Protein AF-A0A453ISK9-F1 (afdb_monomer_lite)

Sequence (67 aa):
MVLESSPALRTSGFAFMTWTNAFRALDALGVGDKMRSHHLQVQGVRVMSPTTGEVVRELDLRVQGKL

Secondary structure (DSSP, 8-state):
----SSSS----SPPPP--HHHHHHHHHTT-HHHHHTT-----EEEEE-TTT--EEEEEESSS----

Organism: Aegilops tauschii subsp. strangulata (NCBI:txid200361)

Structure (mmCIF, N/CA/C/O backbone):
data_AF-A0A453ISK9-F1
#
_entry.id   AF-A0A453ISK9-F1
#
loop_
_atom_site.group_PDB
_atom_site.id
_atom_site.type_symbol
_atom_site.label_atom_id
_atom_site.label_alt_id
_atom_site.label_comp_id
_atom_site.label_asym_id
_atom_site.label_entity_id
_atom_site.label_seq_id
_atom_site.pdbx_PDB_ins_code
_atom_site.Cartn_x
_atom_site.Cartn_y
_atom_site.Cartn_z
_atom_site.occupancy
_atom_site.B_iso_or_equiv
_atom_site.auth_seq_id
_atom_site.auth_comp_id
_atom_site.auth_asym_id
_atom_site.auth_atom_id
_atom_site.pdbx_PDB_model_num
ATOM 1 N N . MET A 1 1 ? -6.359 -4.873 25.100 1.00 81.75 1 MET A N 1
ATOM 2 C CA . MET A 1 1 ? -5.584 -3.630 25.320 1.00 81.75 1 MET A CA 1
ATOM 3 C C . MET A 1 1 ? -4.440 -3.600 24.326 1.00 81.75 1 MET A C 1
ATOM 5 O O . MET A 1 1 ? -3.841 -4.644 24.111 1.00 81.75 1 MET A O 1
ATOM 9 N N . VAL A 1 2 ? -4.173 -2.445 23.716 1.00 91.88 2 VAL A N 1
ATOM 10 C CA . VAL A 1 2 ? -3.022 -2.223 22.824 1.00 91.88 2 VAL A CA 1
ATOM 11 C C . VAL A 1 2 ? -2.072 -1.266 23.539 1.00 91.88 2 VAL A C 1
ATOM 13 O O . VAL A 1 2 ? -2.537 -0.264 24.078 1.00 91.88 2 VAL A O 1
ATOM 16 N N . LEU A 1 3 ? -0.777 -1.587 23.574 1.00 94.50 3 LEU A N 1
ATOM 17 C CA . LEU A 1 3 ? 0.268 -0.701 24.085 1.00 94.50 3 LEU A CA 1
ATOM 18 C C . LEU A 1 3 ? 1.067 -0.165 22.896 1.00 94.50 3 LEU A C 1
ATOM 20 O O . LEU A 1 3 ? 1.651 -0.942 22.148 1.00 94.50 3 LEU A O 1
ATOM 24 N N . GLU A 1 4 ? 1.072 1.153 22.736 1.00 95.25 4 GLU A N 1
ATOM 25 C CA . GLU A 1 4 ? 1.872 1.871 21.746 1.00 95.25 4 GLU A CA 1
ATOM 26 C C . GLU A 1 4 ? 2.934 2.687 22.487 1.00 95.25 4 GLU A C 1
ATOM 28 O O . GLU A 1 4 ? 2.650 3.301 23.514 1.00 95.25 4 GLU A O 1
ATOM 33 N N . SER A 1 5 ? 4.167 2.653 21.985 1.00 95.00 5 SER A N 1
ATOM 34 C CA . SER A 1 5 ? 5.306 3.359 22.584 1.00 95.00 5 SER A CA 1
ATOM 35 C C . SER A 1 5 ? 5.291 4.858 22.281 1.00 95.00 5 SER A C 1
ATOM 37 O O . SER A 1 5 ? 5.777 5.665 23.071 1.00 95.00 5 SER A O 1
ATOM 39 N N . SER A 1 6 ? 4.741 5.228 21.123 1.00 93.06 6 SER A N 1
ATOM 40 C CA . SER A 1 6 ? 4.639 6.609 20.682 1.00 93.06 6 SER A CA 1
ATOM 41 C C . SER A 1 6 ? 3.531 7.344 21.443 1.00 93.06 6 SER A C 1
ATOM 43 O O . SER A 1 6 ? 2.434 6.805 21.593 1.00 93.06 6 SER A O 1
ATOM 45 N N . PRO A 1 7 ? 3.745 8.610 21.846 1.00 92.94 7 PRO A N 1
ATOM 46 C CA . PRO A 1 7 ? 2.703 9.414 22.486 1.00 92.94 7 PRO A CA 1
ATOM 47 C C . PRO A 1 7 ? 1.524 9.732 21.549 1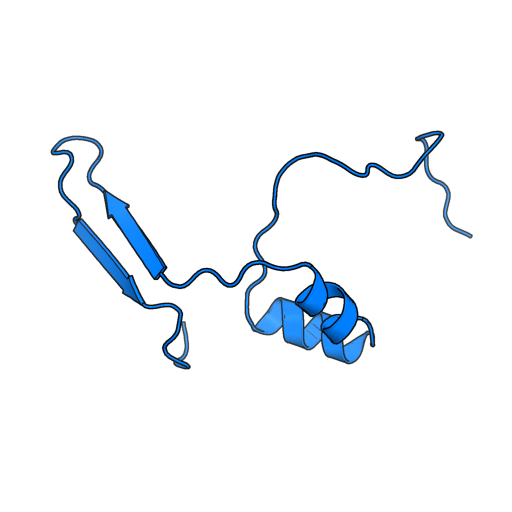.00 92.94 7 PRO A C 1
ATOM 49 O O . PRO A 1 7 ? 0.472 10.162 22.014 1.00 92.94 7 PRO A O 1
ATOM 52 N N . ALA A 1 8 ? 1.686 9.539 20.234 1.00 92.75 8 ALA A N 1
ATOM 53 C CA . ALA A 1 8 ? 0.638 9.734 19.237 1.00 92.75 8 ALA A CA 1
ATOM 54 C C . ALA A 1 8 ? 0.801 8.796 18.031 1.00 92.75 8 ALA A C 1
ATOM 56 O O . ALA A 1 8 ? 1.905 8.341 17.713 1.00 92.75 8 ALA A O 1
ATOM 57 N N . LEU A 1 9 ? -0.301 8.550 17.316 1.00 91.19 9 LEU A N 1
ATOM 58 C CA . LEU A 1 9 ? -0.270 7.837 16.040 1.00 91.19 9 LEU A CA 1
ATOM 59 C C . LEU A 1 9 ? 0.498 8.651 14.996 1.00 91.19 9 LEU A C 1
ATOM 61 O O . LEU A 1 9 ? 0.313 9.862 14.874 1.00 91.19 9 LEU A O 1
ATOM 65 N N . ARG A 1 10 ? 1.329 7.974 14.202 1.00 89.94 10 ARG A N 1
ATOM 66 C CA . ARG A 1 10 ? 1.986 8.609 13.057 1.00 89.94 10 ARG A CA 1
ATOM 67 C C . ARG A 1 10 ? 0.941 8.936 11.994 1.00 89.94 10 ARG A C 1
ATOM 69 O O . ARG A 1 10 ? 0.210 8.054 11.554 1.00 89.94 10 ARG A O 1
ATOM 76 N N . THR A 1 11 ? 0.894 10.195 11.574 1.00 87.50 11 THR A N 1
ATOM 77 C CA . THR A 1 11 ? -0.042 10.690 10.549 1.00 87.50 11 THR A CA 1
ATOM 78 C C . THR A 1 11 ? 0.629 10.972 9.203 1.00 87.50 11 THR A C 1
ATOM 80 O O . THR A 1 11 ? -0.056 11.254 8.226 1.00 87.50 11 THR A O 1
ATOM 83 N N . SER A 1 12 ? 1.959 10.878 9.131 1.00 84.31 12 SER A N 1
ATOM 84 C CA . SER A 1 12 ? 2.768 11.100 7.930 1.00 84.31 12 SER A CA 1
ATOM 85 C C . SER A 1 12 ? 3.867 10.037 7.795 1.00 84.31 12 SER A C 1
ATOM 87 O O . SER A 1 12 ? 4.145 9.285 8.733 1.00 84.31 12 SER A O 1
ATOM 89 N N . GLY A 1 13 ? 4.476 9.941 6.610 1.00 85.19 13 GLY A N 1
A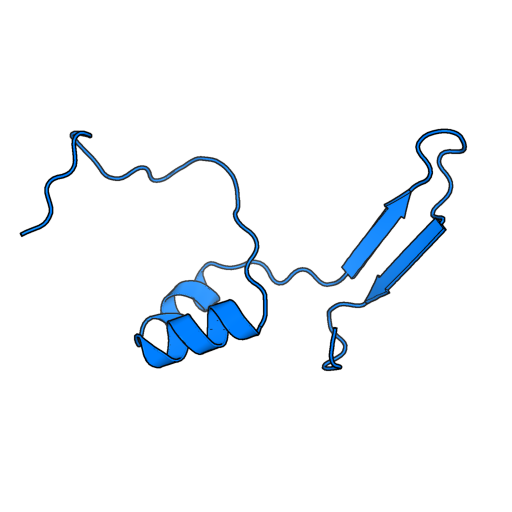TOM 90 C CA . GLY A 1 13 ? 5.494 8.939 6.297 1.00 85.19 13 GLY A CA 1
ATOM 91 C C . GLY A 1 13 ? 5.541 8.618 4.806 1.00 85.19 13 GLY A C 1
ATOM 92 O O . GLY A 1 13 ? 5.387 9.505 3.970 1.00 85.19 13 GLY A O 1
ATOM 93 N N . PHE A 1 14 ? 5.749 7.344 4.478 1.00 80.00 14 PHE A N 1
ATOM 94 C CA . PHE A 1 14 ? 5.722 6.844 3.105 1.00 80.00 14 PHE A CA 1
ATOM 95 C C . PHE A 1 14 ? 4.337 6.292 2.746 1.00 80.00 14 PHE A C 1
ATOM 97 O O . PHE A 1 14 ? 3.624 5.762 3.599 1.00 80.00 14 PHE A O 1
ATOM 104 N N . ALA A 1 15 ? 3.966 6.387 1.469 1.00 82.69 15 ALA A N 1
ATOM 105 C CA . ALA A 1 15 ? 2.798 5.685 0.955 1.00 82.69 15 ALA A CA 1
ATOM 106 C C . ALA A 1 15 ? 3.080 4.176 0.910 1.00 82.69 15 ALA A C 1
ATOM 108 O O . ALA A 1 15 ? 4.146 3.756 0.459 1.00 82.69 15 ALA A O 1
ATOM 109 N N . PHE A 1 16 ? 2.121 3.359 1.337 1.00 82.38 16 PHE A N 1
ATOM 110 C CA . PHE A 1 16 ? 2.165 1.913 1.140 1.00 82.38 16 PHE A CA 1
ATOM 111 C C . PHE A 1 16 ? 1.224 1.520 -0.002 1.00 82.38 16 PHE A C 1
ATOM 113 O O . PHE A 1 16 ? 0.173 2.129 -0.196 1.00 82.38 16 PHE A O 1
ATOM 120 N N . MET A 1 17 ? 1.611 0.508 -0.776 1.00 87.88 17 MET A N 1
ATOM 121 C CA . MET A 1 17 ? 0.817 0.005 -1.896 1.00 87.88 17 MET A CA 1
ATOM 122 C C . MET A 1 17 ? -0.018 -1.195 -1.452 1.00 87.88 17 MET A C 1
ATOM 124 O O . MET A 1 17 ? 0.488 -2.099 -0.787 1.00 87.88 17 MET A O 1
ATOM 128 N N . THR A 1 18 ? -1.287 -1.228 -1.850 1.00 88.06 18 THR A N 1
ATOM 129 C CA . THR A 1 18 ? -2.199 -2.344 -1.588 1.00 88.06 18 THR A CA 1
ATOM 130 C C . THR A 1 18 ? -2.657 -2.974 -2.895 1.00 88.06 18 THR A C 1
ATOM 132 O O . THR A 1 18 ? -3.155 -2.308 -3.799 1.00 88.06 18 THR A O 1
ATOM 135 N N . TRP A 1 19 ? -2.503 -4.293 -2.989 1.00 89.31 19 TRP A N 1
ATOM 136 C CA . TRP A 1 19 ? -3.037 -5.079 -4.100 1.00 89.31 19 TRP A CA 1
ATOM 137 C C . TRP A 1 19 ? -4.494 -5.472 -3.836 1.00 89.31 19 TRP A C 1
ATOM 139 O O . TRP A 1 19 ? -4.980 -5.397 -2.705 1.00 89.31 19 TRP A O 1
ATOM 149 N N . THR A 1 20 ? -5.186 -5.973 -4.860 1.00 88.75 20 THR A N 1
ATOM 150 C CA . THR A 1 20 ? -6.604 -6.369 -4.784 1.00 88.75 20 THR A CA 1
ATOM 151 C C . THR A 1 20 ? -6.913 -7.279 -3.594 1.00 88.75 20 THR A C 1
ATOM 153 O O . THR A 1 20 ? -7.906 -7.071 -2.903 1.00 88.75 20 THR A O 1
ATOM 156 N N . ASN A 1 21 ? -6.057 -8.263 -3.307 1.00 91.44 21 ASN A N 1
ATOM 157 C CA . ASN A 1 21 ? -6.285 -9.190 -2.195 1.00 91.44 21 ASN A CA 1
ATOM 158 C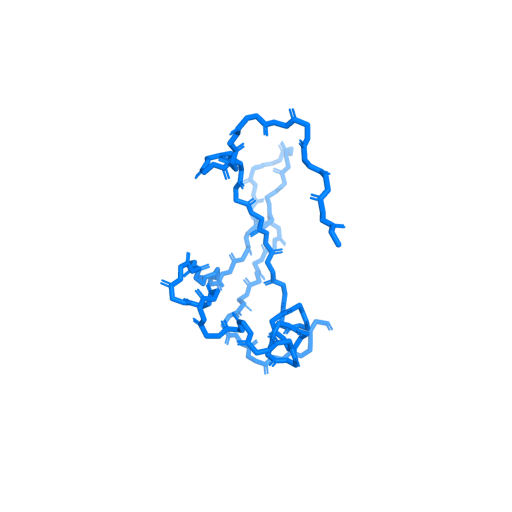 C . ASN A 1 21 ? -6.124 -8.531 -0.818 1.00 91.44 21 ASN A C 1
ATOM 160 O O . ASN A 1 21 ? -6.837 -8.906 0.108 1.00 91.44 21 ASN A O 1
ATOM 164 N N . ALA A 1 22 ? -5.258 -7.524 -0.685 1.00 92.25 22 ALA A N 1
ATOM 165 C CA . ALA A 1 22 ? -5.157 -6.753 0.551 1.00 92.25 22 ALA A CA 1
ATOM 166 C C . ALA A 1 22 ? -6.447 -5.956 0.795 1.00 92.25 22 ALA A C 1
ATOM 168 O O . ALA A 1 22 ? -6.976 -5.973 1.901 1.00 92.25 22 ALA A O 1
ATOM 169 N N . PHE A 1 23 ? -7.015 -5.342 -0.248 1.00 90.88 23 PHE A N 1
ATOM 170 C CA . PHE A 1 23 ? -8.316 -4.679 -0.135 1.00 90.88 23 PHE A CA 1
ATOM 171 C C . PHE A 1 23 ? -9.457 -5.652 0.178 1.00 90.88 23 PHE A C 1
ATOM 173 O O . PHE A 1 23 ? -10.277 -5.333 1.029 1.00 90.88 23 PHE A O 1
ATOM 180 N N . ARG A 1 24 ? -9.469 -6.860 -0.403 1.00 93.25 24 ARG A N 1
ATOM 181 C CA . ARG A 1 24 ? -10.442 -7.907 -0.030 1.00 93.25 24 ARG A CA 1
ATOM 182 C C . ARG A 1 24 ? -10.337 -8.299 1.446 1.00 93.25 24 ARG A C 1
ATOM 184 O O . ARG A 1 24 ? -11.353 -8.500 2.100 1.00 93.25 24 ARG A O 1
ATOM 191 N N . ALA A 1 25 ? -9.121 -8.395 1.983 1.00 95.94 25 ALA A N 1
ATOM 192 C CA . ALA A 1 25 ? -8.926 -8.648 3.409 1.00 95.94 25 ALA A CA 1
ATOM 193 C C . ALA A 1 25 ? -9.443 -7.478 4.267 1.00 95.94 25 ALA A C 1
ATOM 195 O O . ALA A 1 25 ? -10.096 -7.702 5.280 1.00 95.94 25 ALA A O 1
ATOM 196 N N . LEU A 1 26 ? -9.217 -6.231 3.841 1.00 94.56 26 LEU A N 1
ATOM 197 C CA . LEU A 1 26 ? -9.752 -5.041 4.515 1.00 94.56 26 LEU A CA 1
ATOM 198 C C . LEU A 1 26 ? -11.287 -4.970 4.457 1.00 94.56 26 LEU A C 1
ATOM 200 O O . LEU A 1 26 ? -11.905 -4.522 5.422 1.00 94.56 26 LEU A O 1
ATOM 204 N N . ASP A 1 27 ? -11.902 -5.440 3.370 1.00 95.38 27 ASP A N 1
ATOM 205 C CA . ASP A 1 27 ? -13.359 -5.582 3.256 1.00 95.38 27 ASP A CA 1
ATOM 206 C C . ASP A 1 27 ? -13.893 -6.593 4.275 1.00 95.38 27 ASP A C 1
ATOM 208 O O . ASP A 1 27 ? -14.847 -6.297 4.989 1.00 95.38 27 ASP A O 1
ATOM 212 N N . ALA A 1 28 ? -13.232 -7.749 4.415 1.00 97.62 28 ALA A N 1
ATOM 213 C CA . ALA A 1 28 ? -13.589 -8.755 5.417 1.00 97.62 28 ALA A CA 1
ATOM 214 C C . ALA A 1 28 ? -13.450 -8.241 6.864 1.00 97.62 28 ALA A C 1
ATOM 216 O O . ALA A 1 28 ? -14.141 -8.720 7.760 1.00 97.62 28 ALA A O 1
ATOM 217 N N . LEU A 1 29 ? -12.585 -7.247 7.089 1.00 97.19 29 LEU A N 1
ATOM 218 C CA . LEU A 1 29 ? -12.424 -6.547 8.367 1.00 97.19 29 LEU A CA 1
ATOM 219 C C . LEU A 1 29 ? -13.372 -5.341 8.531 1.00 97.19 29 LEU A C 1
ATOM 221 O O . LEU A 1 29 ? -13.335 -4.681 9.568 1.00 97.19 29 LEU A O 1
ATOM 225 N N . GLY A 1 30 ? -14.197 -5.021 7.528 1.00 97.38 30 GLY A N 1
ATOM 226 C CA . GLY A 1 30 ? -15.152 -3.907 7.562 1.00 97.38 30 GLY A CA 1
ATOM 227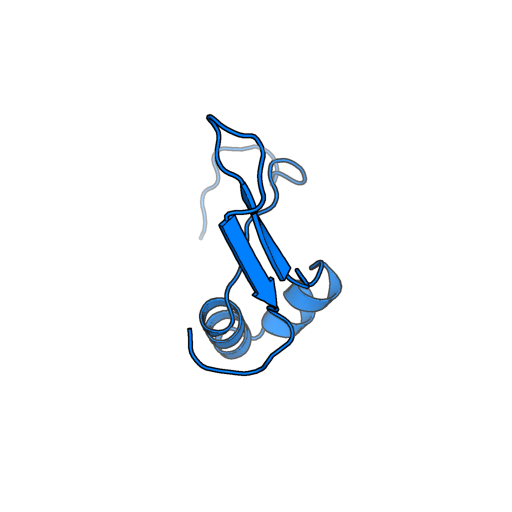 C C . GLY A 1 30 ? -14.532 -2.512 7.419 1.00 97.38 30 GLY A C 1
ATOM 228 O O . GLY A 1 30 ? -15.193 -1.515 7.698 1.00 97.38 30 GLY A O 1
ATOM 229 N N . VAL A 1 31 ? -13.267 -2.410 6.994 1.00 96.50 31 VAL A N 1
ATOM 230 C CA . VAL A 1 31 ? -12.533 -1.131 6.874 1.00 96.50 31 VAL A CA 1
ATOM 231 C C . VAL A 1 31 ? -12.163 -0.767 5.434 1.00 96.50 31 VAL A C 1
ATOM 233 O O . VAL A 1 31 ? -11.525 0.262 5.202 1.00 96.50 31 VAL A O 1
ATOM 236 N N . GLY A 1 32 ? -12.560 -1.587 4.459 1.00 93.69 32 GLY A N 1
ATOM 237 C CA . GLY A 1 32 ? -12.205 -1.412 3.052 1.00 93.69 32 GLY A CA 1
ATOM 238 C C . GLY A 1 32 ? -12.626 -0.063 2.469 1.00 93.69 32 GLY A C 1
ATOM 239 O O . GLY A 1 32 ? -11.789 0.643 1.907 1.00 93.69 32 GLY A O 1
ATOM 240 N N . ASP A 1 33 ? -13.879 0.349 2.668 1.00 93.31 33 ASP A N 1
ATOM 241 C CA . ASP A 1 33 ? -14.398 1.606 2.106 1.00 93.31 33 ASP A CA 1
ATOM 242 C C . ASP A 1 33 ? -13.697 2.842 2.671 1.00 93.31 33 ASP A C 1
ATOM 244 O O . ASP A 1 33 ? -13.330 3.749 1.923 1.00 93.31 33 ASP A O 1
ATOM 248 N N . LYS A 1 34 ? -13.403 2.836 3.977 1.00 93.56 34 LYS A N 1
ATOM 249 C CA . LYS A 1 34 ? -12.629 3.899 4.630 1.00 93.56 34 LYS A CA 1
ATOM 250 C C . LYS A 1 34 ? -11.211 3.991 4.070 1.00 93.56 34 LYS A C 1
ATOM 252 O O . LYS A 1 34 ? -10.665 5.079 3.951 1.00 93.56 34 LYS A O 1
ATOM 257 N N . MET A 1 35 ? -10.585 2.865 3.734 1.00 91.06 35 MET A N 1
ATOM 258 C CA . MET A 1 35 ? -9.263 2.894 3.106 1.00 91.06 35 MET A CA 1
ATOM 259 C C . MET A 1 35 ? -9.349 3.376 1.656 1.00 91.06 35 MET A C 1
ATOM 261 O O . MET A 1 35 ? -8.499 4.152 1.220 1.00 91.06 35 MET A O 1
ATOM 265 N N . ARG A 1 36 ? -10.401 2.996 0.917 1.00 89.06 36 ARG A N 1
ATOM 266 C CA . ARG A 1 36 ? -10.598 3.453 -0.463 1.00 89.06 36 ARG A CA 1
ATOM 267 C C . ARG A 1 36 ? -10.878 4.954 -0.569 1.00 89.06 36 ARG A C 1
ATOM 269 O O . ARG A 1 36 ? -10.431 5.574 -1.527 1.00 89.06 36 ARG A O 1
ATOM 276 N N . SER A 1 37 ? -11.531 5.587 0.402 1.00 91.12 37 SER A N 1
ATOM 277 C CA . SER A 1 37 ? -11.740 7.045 0.353 1.00 91.12 37 SER A CA 1
ATOM 278 C C . SER A 1 37 ? -10.447 7.864 0.464 1.00 91.12 37 SER A C 1
ATOM 280 O O . SER A 1 37 ? -10.445 9.046 0.135 1.00 91.12 37 SER A O 1
ATOM 282 N N . HIS A 1 38 ? -9.352 7.252 0.927 1.00 88.12 38 HIS A N 1
ATOM 283 C CA . HIS A 1 38 ? -8.059 7.912 1.123 1.00 88.12 38 HIS A CA 1
ATOM 284 C C . HIS A 1 38 ? -6.941 7.368 0.219 1.00 88.12 38 HIS A C 1
ATOM 286 O O . HIS A 1 38 ? -5.804 7.826 0.326 1.00 88.12 38 HIS A O 1
ATOM 292 N N . HIS A 1 39 ? -7.231 6.405 -0.665 1.00 87.19 39 HIS A N 1
ATOM 293 C CA . HIS A 1 39 ? -6.231 5.834 -1.572 1.00 87.19 39 HIS A CA 1
ATOM 294 C C . HIS A 1 39 ? -6.221 6.521 -2.943 1.00 87.19 39 HIS A C 1
ATOM 296 O O . HIS A 1 39 ? -7.256 6.943 -3.457 1.00 87.19 39 HIS A O 1
ATOM 302 N N . LEU A 1 40 ? -5.042 6.563 -3.566 1.00 89.56 40 LEU A N 1
ATOM 303 C CA . LEU A 1 40 ? -4.882 6.902 -4.978 1.00 89.56 40 LEU A CA 1
ATOM 304 C C . LEU A 1 40 ? -4.763 5.608 -5.785 1.00 89.56 40 LEU A C 1
ATOM 306 O O . LEU A 1 40 ? -3.892 4.780 -5.511 1.00 89.56 40 LEU A O 1
ATOM 310 N N . GLN A 1 41 ? -5.617 5.436 -6.794 1.00 88.19 41 GLN A N 1
ATOM 311 C CA . GLN A 1 41 ? -5.541 4.271 -7.668 1.00 88.19 41 GLN A CA 1
ATOM 312 C C . GLN A 1 41 ? -4.367 4.415 -8.642 1.00 88.19 41 GLN A C 1
ATOM 314 O O . GLN A 1 41 ? -4.373 5.278 -9.525 1.00 88.19 41 GLN A O 1
ATOM 319 N N . VAL A 1 42 ? -3.386 3.521 -8.522 1.00 90.00 42 VAL A N 1
ATOM 320 C CA . VAL A 1 42 ? -2.298 3.399 -9.497 1.00 90.00 42 VAL A CA 1
ATOM 321 C C . VAL A 1 42 ? -2.868 2.856 -10.807 1.00 90.00 42 VAL A C 1
ATOM 323 O O . VAL A 1 42 ? -3.465 1.783 -10.834 1.00 90.00 42 VAL A O 1
ATOM 326 N N . GLN A 1 43 ? -2.689 3.604 -11.896 1.00 91.06 43 GLN A N 1
ATOM 327 C CA . GLN A 1 43 ? -3.240 3.251 -13.209 1.00 91.06 43 GLN A CA 1
ATOM 328 C C . GLN A 1 43 ? -2.306 2.334 -14.010 1.00 91.06 43 GLN A C 1
ATOM 330 O O . GLN A 1 43 ? -2.767 1.569 -14.849 1.00 91.06 43 GLN A O 1
ATOM 335 N N . GLY A 1 44 ? -0.998 2.388 -13.755 1.00 92.56 44 GLY A N 1
ATOM 336 C CA . GLY A 1 44 ? -0.022 1.568 -14.461 1.00 92.56 44 GLY A CA 1
ATOM 337 C C . GLY A 1 44 ? 1.397 1.719 -13.927 1.00 92.56 44 GLY A C 1
ATOM 338 O O . GLY A 1 44 ? 1.673 2.581 -13.092 1.00 92.56 44 GLY A O 1
ATOM 339 N N . VAL A 1 45 ? 2.293 0.862 -14.416 1.00 93.56 45 VAL A N 1
ATOM 340 C CA . VAL A 1 45 ? 3.717 0.831 -14.054 1.00 93.56 45 VAL A CA 1
ATOM 341 C C . VAL A 1 45 ? 4.563 0.829 -15.322 1.00 93.56 45 VAL A C 1
ATOM 343 O O . VAL A 1 45 ? 4.296 0.064 -16.247 1.00 93.56 45 VAL A O 1
ATOM 346 N N . ARG A 1 46 ? 5.610 1.658 -15.344 1.00 96.00 46 ARG A N 1
ATOM 347 C CA . ARG A 1 46 ? 6.658 1.648 -16.371 1.00 96.00 46 ARG A CA 1
ATOM 348 C C . ARG A 1 46 ? 7.951 1.141 -15.763 1.00 96.00 46 ARG A C 1
ATOM 350 O O . ARG A 1 46 ? 8.423 1.691 -14.771 1.00 96.00 46 ARG A O 1
ATOM 357 N N . VAL A 1 47 ? 8.519 0.108 -16.366 1.00 96.50 47 VAL A N 1
ATOM 358 C CA . VAL A 1 47 ? 9.832 -0.420 -15.998 1.00 96.50 47 VAL A CA 1
ATOM 359 C C . VAL A 1 47 ? 10.849 0.171 -16.960 1.00 96.50 47 VAL A C 1
ATOM 361 O O . VAL A 1 47 ? 10.707 0.021 -18.172 1.00 96.50 47 VAL A O 1
ATOM 364 N N . MET A 1 48 ? 11.857 0.848 -16.418 1.00 97.81 48 MET A N 1
ATOM 365 C CA . MET A 1 48 ? 12.917 1.495 -17.189 1.00 97.81 48 MET A CA 1
ATOM 366 C C . MET A 1 48 ? 14.237 0.747 -17.014 1.00 97.81 48 MET A C 1
ATOM 368 O O . MET A 1 48 ? 14.577 0.325 -15.908 1.00 97.81 48 MET A O 1
ATOM 372 N N . SER A 1 49 ? 14.978 0.592 -18.108 1.00 96.88 49 SER A N 1
ATOM 373 C CA . SER A 1 49 ? 16.353 0.104 -18.084 1.00 96.88 49 SER A CA 1
ATOM 374 C C . SER A 1 49 ? 17.242 1.139 -17.390 1.00 96.88 49 SER A C 1
ATOM 376 O O . SER A 1 49 ? 17.296 2.282 -17.845 1.00 96.88 49 SER A O 1
ATOM 378 N N . PRO A 1 50 ? 17.980 0.777 -16.327 1.00 96.31 50 PRO A N 1
ATOM 379 C CA . PRO A 1 50 ? 18.881 1.718 -15.667 1.00 96.31 50 PRO A CA 1
ATOM 380 C C . PRO A 1 50 ? 20.104 2.059 -16.532 1.00 96.31 50 PRO A C 1
ATOM 382 O O . PRO A 1 50 ? 20.764 3.061 -16.280 1.00 96.31 50 PRO A O 1
ATOM 385 N N . THR A 1 51 ? 20.416 1.236 -17.539 1.00 97.62 51 THR A N 1
ATOM 386 C CA . THR A 1 51 ? 21.595 1.410 -18.400 1.00 97.62 51 THR A CA 1
ATOM 387 C C . THR A 1 51 ? 21.283 2.207 -19.663 1.00 97.62 51 THR A C 1
ATOM 389 O O . THR A 1 51 ? 22.108 3.010 -20.084 1.00 97.62 51 THR A O 1
ATOM 392 N N . THR A 1 52 ? 20.109 2.001 -20.271 1.00 96.75 52 THR A N 1
ATOM 393 C CA . THR A 1 52 ? 19.724 2.671 -21.531 1.00 96.75 52 THR A CA 1
ATOM 394 C C . THR A 1 52 ? 18.695 3.782 -21.335 1.00 96.75 52 THR A C 1
ATOM 396 O O . THR A 1 52 ? 18.509 4.600 -22.227 1.00 96.75 52 THR A O 1
ATOM 399 N N . GLY A 1 53 ? 18.015 3.830 -20.184 1.00 96.00 53 GLY A N 1
ATOM 400 C CA . GLY A 1 53 ? 16.921 4.771 -19.916 1.00 96.00 53 GLY A CA 1
ATOM 401 C C . GLY A 1 53 ? 15.613 4.438 -20.644 1.00 96.00 53 GLY A C 1
ATOM 402 O O . GLY A 1 53 ? 14.603 5.102 -20.426 1.00 96.00 53 GLY A O 1
ATOM 403 N N . GLU A 1 54 ? 15.602 3.407 -21.487 1.00 97.56 54 GLU A N 1
ATOM 404 C CA . GLU A 1 54 ? 14.427 3.013 -22.260 1.00 97.56 54 GLU A CA 1
ATOM 405 C C . GLU A 1 54 ? 13.388 2.307 -21.385 1.00 97.56 54 GLU A C 1
ATOM 407 O O . GLU A 1 54 ? 13.720 1.560 -20.458 1.00 97.56 54 GLU A O 1
ATOM 412 N N . VAL A 1 55 ? 12.108 2.508 -21.706 1.00 97.50 55 VAL A N 1
ATOM 413 C CA . VAL A 1 55 ? 11.016 1.736 -21.107 1.00 97.50 55 VAL A CA 1
ATOM 414 C C . VAL A 1 55 ? 11.058 0.325 -21.683 1.00 97.50 55 VAL A C 1
ATOM 416 O O . VAL A 1 55 ? 10.772 0.115 -22.857 1.00 97.50 55 VAL A O 1
ATOM 419 N N . VAL A 1 56 ? 11.394 -0.652 -20.844 1.00 97.56 56 VAL A N 1
ATOM 420 C CA . VAL A 1 56 ? 11.469 -2.068 -21.236 1.00 97.56 56 VAL A CA 1
ATOM 421 C C . VAL A 1 56 ? 10.138 -2.791 -21.054 1.00 97.56 56 VAL A C 1
ATOM 423 O O . VAL A 1 56 ? 9.931 -3.862 -21.621 1.00 97.56 56 VAL A O 1
ATOM 426 N N . ARG A 1 57 ? 9.228 -2.233 -20.244 1.00 96.38 57 ARG A N 1
ATOM 427 C CA . ARG A 1 57 ? 7.889 -2.790 -20.033 1.00 96.38 57 ARG A CA 1
ATOM 428 C C . ARG A 1 57 ? 6.909 -1.739 -19.538 1.00 96.38 57 ARG A C 1
ATOM 430 O O . ARG A 1 57 ? 7.239 -0.935 -18.668 1.00 96.38 57 ARG A O 1
ATOM 437 N N . GLU A 1 58 ? 5.675 -1.838 -20.012 1.00 95.38 58 GLU A N 1
ATOM 438 C CA . GLU A 1 58 ? 4.526 -1.141 -19.445 1.00 95.38 58 GLU A CA 1
ATOM 439 C C . GLU A 1 58 ? 3.497 -2.157 -18.948 1.00 95.38 58 GLU A C 1
ATOM 441 O O . GLU A 1 58 ? 3.298 -3.213 -19.553 1.00 95.38 58 GLU A O 1
ATOM 446 N N . LEU A 1 59 ? 2.861 -1.847 -17.824 1.00 91.75 59 LEU A N 1
ATOM 447 C CA . LEU A 1 59 ? 1.760 -2.615 -17.262 1.00 91.75 59 LEU A CA 1
ATOM 448 C C . LEU A 1 59 ? 0.585 -1.673 -17.017 1.00 91.75 59 LEU A C 1
ATOM 450 O O . LEU A 1 59 ?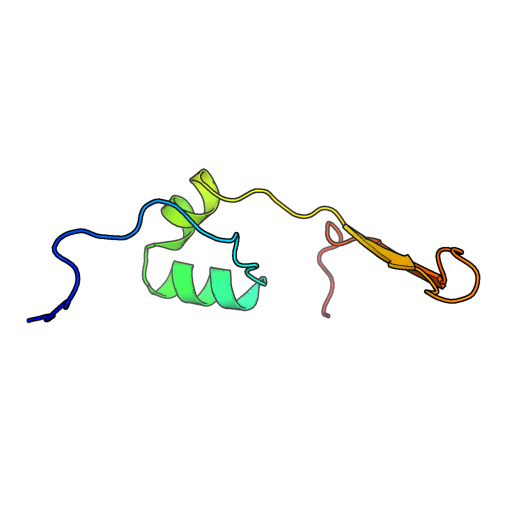 0.716 -0.725 -16.243 1.00 91.75 59 LEU A O 1
ATOM 454 N N . ASP A 1 60 ? -0.554 -1.950 -17.648 1.00 90.88 60 ASP A N 1
ATOM 455 C CA . ASP A 1 60 ? -1.822 -1.300 -17.317 1.00 90.88 60 ASP A CA 1
ATOM 456 C C . ASP A 1 60 ? -2.456 -2.026 -16.123 1.00 90.88 60 ASP A C 1
ATOM 458 O O . ASP A 1 60 ? -2.729 -3.225 -16.185 1.00 90.88 60 ASP A O 1
ATOM 462 N N . LEU A 1 61 ? -2.661 -1.302 -15.024 1.00 87.88 61 LEU A N 1
ATOM 463 C CA . LEU A 1 61 ? -3.224 -1.825 -13.776 1.00 87.88 61 LEU A CA 1
ATOM 464 C C . LEU A 1 61 ? -4.726 -1.548 -13.634 1.00 87.88 61 LEU A C 1
ATOM 466 O O . LEU A 1 61 ? -5.338 -1.953 -12.646 1.00 87.88 61 LEU A O 1
ATOM 470 N N . ARG A 1 62 ? -5.344 -0.879 -14.613 1.00 85.62 62 ARG A N 1
ATOM 471 C CA . ARG A 1 62 ? -6.805 -0.714 -14.677 1.00 85.62 62 ARG A CA 1
ATOM 472 C C . ARG A 1 62 ? -7.495 -1.977 -15.176 1.00 85.62 62 ARG A C 1
ATOM 474 O O . ARG A 1 62 ? -8.685 -2.165 -14.928 1.00 85.62 62 ARG A O 1
ATOM 481 N N . VAL A 1 63 ? -6.763 -2.829 -15.892 1.00 69.75 63 VAL A N 1
ATOM 482 C CA . VAL A 1 63 ? -7.284 -4.078 -16.444 1.00 69.75 63 VAL A CA 1
ATOM 483 C C . VAL A 1 63 ? -7.557 -5.046 -15.293 1.00 69.75 63 VAL A C 1
ATOM 485 O O . VAL A 1 63 ? -6.640 -5.480 -14.599 1.00 69.75 63 VAL A O 1
ATOM 488 N N . GLN A 1 64 ? -8.824 -5.409 -15.082 1.00 57.06 64 GLN A N 1
ATOM 489 C CA . GLN A 1 64 ? -9.182 -6.478 -14.150 1.00 57.06 64 GLN A CA 1
ATOM 490 C C . GLN A 1 64 ? -8.800 -7.840 -14.750 1.00 57.06 64 GLN A C 1
ATOM 492 O O . GLN A 1 64 ? -9.606 -8.503 -15.396 1.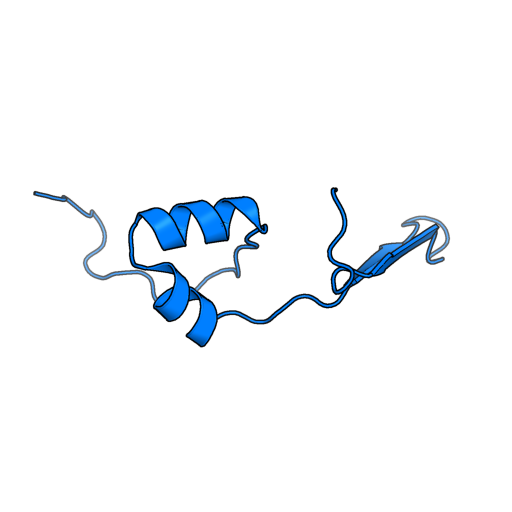00 57.06 64 GLN A O 1
ATOM 497 N N . GLY A 1 65 ? -7.555 -8.261 -14.539 1.00 51.53 65 GLY A N 1
ATOM 498 C CA . GLY A 1 65 ? -7.042 -9.577 -14.916 1.00 51.53 65 GLY A CA 1
ATOM 499 C C . GLY A 1 65 ? -5.999 -10.046 -13.906 1.00 51.53 65 GLY A C 1
ATOM 500 O O . GLY A 1 65 ? -5.290 -9.220 -13.337 1.00 51.53 65 GLY A O 1
ATOM 501 N N . LYS A 1 66 ? -5.950 -11.359 -13.632 1.00 39.69 66 LYS A N 1
ATOM 502 C CA . LYS A 1 66 ? -4.987 -11.973 -12.699 1.00 39.69 66 LYS A CA 1
ATOM 503 C C . LYS A 1 66 ? -3.564 -11.481 -13.001 1.00 39.69 66 LYS A C 1
ATOM 505 O O . LYS A 1 66 ? -3.068 -11.720 -14.100 1.00 39.69 66 LYS A O 1
ATOM 510 N N . LEU A 1 67 ? -2.936 -10.847 -12.012 1.00 41.31 67 LEU A N 1
ATOM 511 C CA . LEU A 1 67 ? -1.488 -10.960 -11.835 1.00 41.31 67 LEU A CA 1
ATOM 512 C C . LEU A 1 67 ? -1.150 -12.393 -11.419 1.00 41.31 67 LEU A C 1
ATOM 514 O O . LEU A 1 67 ? -1.954 -12.976 -10.649 1.00 41.31 67 LEU A O 1
#

Foldseek 3Di:
DDDDPDPDDDPDDDDDDDDPVNLVVCVVVVCNVVVVVVDDDDQWDFDADPVPRDGPDIGGPVDPDDD

pLDDT: mean 88.99, std 11.77, range [39.69, 97.81]

InterPro domains:
  IPR036188 FAD/NAD(P)-binding domain superfamily [SSF51905] (2-61)
  IPR044560 Monooxygenase-like [PTHR45934] (1-53)

Radius of gyration: 17.14 Å; chains: 1; bounding box: 37×23×48 Å